Protein AF-A0A7S2TAJ5-F1 (afdb_monomer)

Nearest PDB structures (foldseek):
  2v0s-assembly1_A  TM=7.805E-01  e=5.315E-02  Homo sapiens
  7n8k-assembly2_B  TM=7.935E-01  e=1.215E-01  Homo sapiens
  7raz-assembly1_D  TM=3.111E-01  e=8.089E+00  Escherichia coli 'BL21-Gold(DE3)pLysS AG'

Foldseek 3Di:
DVDPDDQLPDVLGKDKDWFFQVDFCPDPVNVVLVVVVQWDFQCVVAPVADFFADDPNDTTDRTTITIGPNNSVVWPHKDFAPDALVPDPLQAPVCQVVQQPPDDDDRSVVPDPNVDCHNVDNTTGMDTD

Organism: Prorocentrum micans (NCBI:txid2945)

pLDDT: mean 85.62, std 13.1, range [47.19, 97.31]

Radius of gyration: 18.74 Å; Cα contacts (8 Å, |Δi|>4): 216; chains: 1; bounding box: 50×25×53 Å

Secondary structure (DSSP, 8-state):
---S--STTSTT---EEEEE-S--TTSHHHHHHHHTSSEEEHHHHH-SS--SEEETTEEE--EEEEEEHHHHTT---EEE---STTS-GGG-TTTHHHHTTSSSSS-GGGTS-TT--TTS-SBPPEEE-

Solvent-accessible surface area (backbone atoms only — not comparable to full-atom values): 7770 Å² total; per-residue (Å²): 123,102,62,98,70,84,64,79,85,45,90,76,38,68,46,75,51,74,48,78,66,86,44,44,72,85,34,69,71,49,41,53,50,50,74,64,69,61,36,44,54,40,44,71,72,62,31,97,77,63,58,17,32,60,57,97,92,42,76,38,29,31,49,46,44,32,18,17,65,54,33,46,75,68,45,79,49,38,44,74,46,86,74,34,28,83,48,61,73,88,51,27,71,84,37,62,70,55,59,47,68,75,58,93,77,77,59,52,68,82,80,43,71,85,84,53,80,53,15,72,39,65,57,21,53,74,48,74,75

Mean predicted aligned error: 6.7 Å

Structure (mmCIF, N/CA/C/O backbone):
data_AF-A0A7S2TAJ5-F1
#
_entry.id   AF-A0A7S2TAJ5-F1
#
loop_
_atom_site.group_PDB
_atom_site.id
_atom_site.type_symbol
_atom_site.label_atom_id
_atom_site.label_alt_id
_atom_site.label_comp_id
_atom_site.label_asym_id
_atom_site.label_entity_id
_atom_site.label_seq_id
_atom_site.pdbx_PDB_ins_code
_atom_site.Cartn_x
_atom_site.Cartn_y
_atom_site.Cartn_z
_atom_site.occupancy
_atom_site.B_iso_or_equiv
_atom_site.auth_seq_id
_atom_site.auth_comp_id
_atom_site.auth_asym_id
_atom_site.auth_atom_id
_atom_site.pdbx_PDB_model_num
ATOM 1 N N . ALA A 1 1 ? -27.244 -11.117 -2.642 1.00 50.12 1 ALA A N 1
ATOM 2 C CA . ALA A 1 1 ? -26.184 -10.087 -2.614 1.00 50.12 1 ALA A CA 1
ATOM 3 C C . ALA A 1 1 ? -24.845 -10.770 -2.882 1.00 50.12 1 ALA A C 1
ATOM 5 O O . ALA A 1 1 ? -24.724 -11.936 -2.541 1.00 50.12 1 ALA A O 1
ATOM 6 N N . TRP A 1 2 ? -23.881 -10.085 -3.506 1.00 47.19 2 TRP A N 1
ATOM 7 C CA . TRP A 1 2 ? -22.592 -10.640 -3.973 1.00 47.19 2 TRP A CA 1
ATOM 8 C C . TRP A 1 2 ? -21.569 -10.923 -2.849 1.00 47.19 2 TRP A C 1
ATOM 10 O O . TRP A 1 2 ? -20.403 -11.187 -3.109 1.00 47.19 2 TRP A O 1
ATOM 20 N N . VAL A 1 3 ? -22.007 -10.863 -1.590 1.00 53.00 3 VAL A N 1
ATOM 21 C CA . VAL A 1 3 ? -21.204 -11.145 -0.399 1.00 53.00 3 VAL A CA 1
ATOM 22 C C . VAL A 1 3 ? -22.032 -12.066 0.491 1.00 53.00 3 VAL A C 1
ATOM 24 O O . VAL A 1 3 ? -23.125 -11.694 0.917 1.00 53.00 3 VAL A O 1
ATOM 27 N N . GLU A 1 4 ? -21.535 -13.279 0.734 1.00 58.34 4 GLU A N 1
ATOM 28 C CA . GLU A 1 4 ? -22.237 -14.301 1.525 1.00 58.34 4 GLU A CA 1
ATOM 29 C C . GLU A 1 4 ? -22.181 -14.001 3.033 1.00 58.34 4 GLU A C 1
ATOM 31 O O . GLU A 1 4 ? -23.068 -14.400 3.786 1.00 58.34 4 GLU A O 1
ATOM 36 N N . LYS A 1 5 ? -21.148 -13.270 3.483 1.00 63.97 5 LYS A N 1
ATOM 37 C CA . LYS A 1 5 ? -20.928 -12.911 4.891 1.00 63.97 5 LYS A CA 1
ATOM 38 C C . LYS A 1 5 ? -20.355 -11.506 5.036 1.00 63.97 5 LYS A C 1
ATOM 40 O O . LYS A 1 5 ? -19.317 -11.186 4.466 1.00 63.97 5 LYS A O 1
ATOM 45 N N . THR A 1 6 ? -20.996 -10.696 5.866 1.00 68.19 6 THR A N 1
ATOM 46 C CA . THR A 1 6 ? -20.422 -9.463 6.412 1.00 68.19 6 THR A CA 1
ATOM 47 C C . THR A 1 6 ? -19.649 -9.778 7.686 1.00 68.19 6 THR A C 1
ATOM 49 O O . THR A 1 6 ? -20.093 -10.576 8.503 1.00 68.19 6 THR A O 1
ATOM 52 N N . PHE A 1 7 ? -18.476 -9.163 7.838 1.00 75.38 7 PHE A N 1
ATOM 53 C CA . PHE A 1 7 ? -17.629 -9.322 9.026 1.00 75.38 7 PHE A CA 1
ATOM 54 C C . PHE A 1 7 ? -17.582 -8.059 9.896 1.00 75.38 7 PHE A C 1
ATOM 56 O O . PHE A 1 7 ? -17.143 -8.123 11.040 1.00 75.38 7 PHE A O 1
ATOM 63 N N . LEU A 1 8 ? -18.027 -6.915 9.365 1.00 75.75 8 LEU A N 1
ATOM 64 C CA . LEU A 1 8 ? -17.998 -5.613 10.044 1.00 75.75 8 LEU A CA 1
ATOM 65 C C . LEU A 1 8 ? -19.136 -5.408 11.054 1.00 75.75 8 LEU A C 1
ATOM 67 O O . LEU A 1 8 ? -19.084 -4.477 11.849 1.00 75.75 8 LEU A O 1
ATOM 71 N N . ASP A 1 9 ? -20.163 -6.251 11.022 1.00 80.94 9 ASP A N 1
ATOM 72 C CA . ASP A 1 9 ? -21.337 -6.191 11.898 1.00 80.94 9 ASP A CA 1
ATOM 73 C C . ASP A 1 9 ? -21.032 -6.607 13.347 1.00 80.94 9 ASP A C 1
ATOM 75 O O . ASP A 1 9 ? -21.800 -6.304 14.261 1.00 80.94 9 ASP A O 1
ATOM 79 N N . LYS A 1 10 ? -19.890 -7.262 13.585 1.00 83.94 10 LYS A N 1
ATOM 80 C CA . LYS A 1 10 ? -19.453 -7.653 14.926 1.00 83.94 10 LYS A CA 1
ATOM 81 C C . LYS A 1 10 ? -18.687 -6.517 15.616 1.00 83.94 10 LYS A C 1
ATOM 83 O O . LYS A 1 10 ? -17.680 -6.044 15.079 1.00 83.94 10 LYS A O 1
ATOM 88 N N . PRO A 1 11 ? -19.073 -6.122 16.845 1.00 83.50 11 PRO A N 1
ATOM 89 C CA . PRO A 1 11 ? -18.292 -5.180 17.639 1.00 83.50 11 PRO A CA 1
ATOM 90 C C . PRO A 1 11 ? -16.836 -5.640 17.780 1.00 83.50 11 PRO A C 1
ATOM 92 O O . PRO A 1 11 ? -16.568 -6.776 18.165 1.00 83.50 11 PRO A O 1
ATOM 95 N N . GLY A 1 12 ? -15.889 -4.757 17.454 1.00 88.31 12 GLY A N 1
ATOM 96 C CA . GLY A 1 12 ? -14.455 -5.054 17.544 1.00 88.31 12 GLY A CA 1
ATOM 97 C C . GLY A 1 12 ? -13.899 -5.952 16.432 1.00 88.31 12 GLY A C 1
ATOM 98 O O . GLY A 1 12 ? -12.765 -6.416 16.555 1.00 88.31 12 GLY A O 1
ATOM 99 N N . ALA A 1 13 ? -14.648 -6.195 15.351 1.00 92.00 13 ALA A N 1
ATOM 100 C CA . ALA A 1 13 ? -14.164 -6.988 14.227 1.00 92.00 13 ALA A CA 1
ATOM 101 C C . ALA A 1 13 ? -12.886 -6.405 13.607 1.00 92.00 13 ALA A C 1
ATOM 103 O O . ALA A 1 13 ? -12.835 -5.243 13.187 1.00 92.00 13 ALA A O 1
ATOM 104 N N . LYS A 1 14 ? -11.858 -7.249 13.505 1.00 93.94 14 LYS A N 1
ATOM 105 C CA . LYS A 1 14 ? -10.614 -6.959 12.792 1.00 93.94 14 LYS A CA 1
ATOM 106 C C . LYS A 1 14 ? -10.733 -7.508 11.376 1.00 93.94 14 LYS A C 1
ATOM 108 O O . LYS A 1 14 ? -10.725 -8.719 11.186 1.00 93.94 14 LYS A O 1
ATOM 113 N N . VAL A 1 15 ? -10.900 -6.614 10.409 1.00 93.62 15 VAL A N 1
ATOM 114 C CA . VAL A 1 15 ? -11.105 -6.954 8.995 1.00 93.62 15 VAL A CA 1
ATOM 115 C C . VAL A 1 15 ? -10.102 -6.164 8.172 1.00 93.62 15 VAL A C 1
ATOM 117 O O . VAL A 1 15 ? -9.886 -4.984 8.449 1.00 93.62 15 VAL A O 1
ATOM 120 N N . ALA A 1 16 ? -9.515 -6.812 7.173 1.00 93.69 16 ALA A N 1
ATOM 121 C CA . ALA A 1 16 ? -8.634 -6.189 6.200 1.00 93.69 16 ALA A CA 1
ATOM 122 C C . ALA A 1 16 ? -9.163 -6.422 4.784 1.00 93.69 16 ALA A C 1
ATOM 124 O O . ALA A 1 16 ? -9.722 -7.481 4.500 1.00 93.69 16 ALA A O 1
ATOM 125 N N . MET A 1 17 ? -8.924 -5.457 3.902 1.00 94.62 17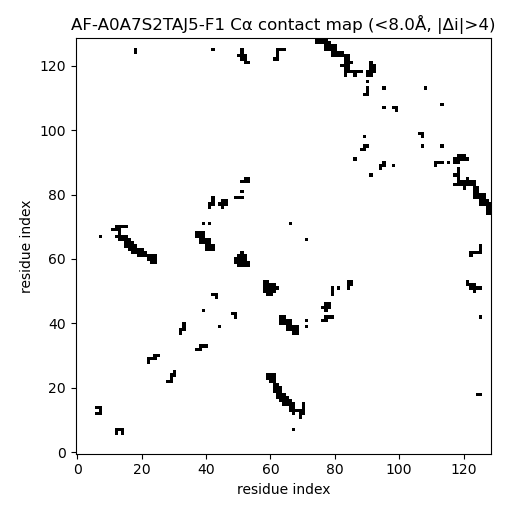 MET A N 1
ATOM 126 C CA . MET A 1 17 ? -8.843 -5.680 2.463 1.00 94.62 17 MET A CA 1
ATOM 127 C C . MET A 1 17 ? -7.417 -5.309 2.049 1.00 94.62 17 MET A C 1
ATOM 129 O O . MET A 1 17 ? -6.995 -4.176 2.274 1.00 94.62 17 MET A O 1
ATOM 133 N N . LEU A 1 18 ? -6.668 -6.282 1.537 1.00 93.94 18 LEU A N 1
ATOM 134 C CA . LEU A 1 18 ? -5.232 -6.181 1.284 1.00 93.94 18 LEU A CA 1
ATOM 135 C C . LEU A 1 18 ? -4.912 -6.731 -0.104 1.00 93.94 18 LEU A C 1
ATOM 137 O O . LEU A 1 18 ? -5.421 -7.793 -0.463 1.00 93.94 18 LEU A O 1
ATOM 141 N N . GLY A 1 19 ? -4.033 -6.039 -0.819 1.00 94.69 19 GLY A N 1
ATOM 142 C CA . GLY A 1 19 ? -3.433 -6.492 -2.070 1.00 94.69 19 GLY A CA 1
ATOM 143 C C . GLY A 1 19 ? -3.519 -5.432 -3.157 1.00 94.69 19 GLY A C 1
ATOM 144 O O . GLY A 1 19 ? -3.778 -4.264 -2.866 1.00 94.69 19 GLY A O 1
ATOM 145 N N . ASP A 1 20 ? -3.339 -5.879 -4.393 1.00 95.62 20 ASP A N 1
ATOM 146 C CA . ASP A 1 20 ? -3.465 -5.077 -5.604 1.00 95.62 20 ASP A CA 1
ATOM 147 C C . ASP A 1 20 ? -4.944 -4.905 -5.996 1.00 95.62 20 ASP A C 1
ATOM 149 O O . ASP A 1 20 ? -5.670 -5.869 -6.254 1.00 95.62 20 ASP A O 1
ATOM 153 N N . PHE A 1 21 ? -5.402 -3.655 -6.031 1.00 95.62 21 PHE A N 1
ATOM 154 C CA . PHE A 1 21 ? -6.761 -3.280 -6.428 1.00 95.62 21 PHE A CA 1
ATOM 155 C C . PHE A 1 21 ? -6.846 -2.850 -7.896 1.00 95.62 21 PHE A C 1
ATOM 157 O O . PHE A 1 21 ? -7.946 -2.538 -8.364 1.00 95.62 21 PHE A O 1
ATOM 164 N N . ASN A 1 22 ? -5.713 -2.775 -8.605 1.00 95.00 22 ASN A N 1
ATOM 165 C CA . ASN A 1 22 ? -5.591 -2.231 -9.958 1.00 95.00 22 ASN A CA 1
ATOM 166 C C . ASN A 1 22 ? -6.367 -0.913 -10.120 1.00 95.00 22 ASN A C 1
ATOM 168 O O . ASN A 1 22 ? -7.083 -0.684 -11.094 1.00 95.00 22 ASN A O 1
ATOM 172 N N . SER A 1 23 ? -6.308 -0.071 -9.089 1.00 95.50 23 SER A N 1
ATOM 173 C CA . SER A 1 23 ? -7.017 1.202 -9.007 1.00 95.50 23 SER A CA 1
ATOM 174 C C . SER A 1 23 ? -6.115 2.228 -8.341 1.00 95.50 23 SER A C 1
ATOM 176 O O . SER A 1 23 ? -5.568 1.973 -7.269 1.00 95.50 23 SER A O 1
ATOM 178 N N . HIS A 1 24 ? -6.001 3.406 -8.941 1.00 94.31 24 HIS A N 1
ATOM 179 C CA . HIS A 1 24 ? -5.253 4.515 -8.366 1.00 94.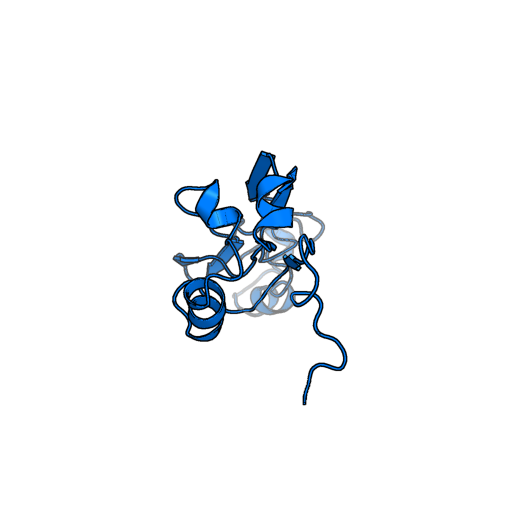31 24 HIS A CA 1
ATOM 180 C C . HIS A 1 24 ? -5.991 5.105 -7.160 1.00 94.31 24 HIS A C 1
ATOM 182 O O . HIS A 1 24 ? -7.217 5.029 -7.063 1.00 94.31 24 HIS A O 1
ATOM 188 N N . SER A 1 25 ? -5.271 5.784 -6.261 1.00 92.62 25 SER A N 1
ATOM 189 C CA . SER A 1 25 ? -5.852 6.271 -4.995 1.00 92.62 25 SER A CA 1
ATOM 190 C C . SER A 1 25 ? -7.030 7.230 -5.183 1.00 92.62 25 SER A C 1
ATOM 192 O O . SER A 1 25 ? -7.916 7.326 -4.334 1.00 92.62 25 SER A O 1
ATOM 194 N N . LYS A 1 26 ? -7.077 7.927 -6.323 1.00 91.94 26 LYS A N 1
ATOM 195 C CA . LYS A 1 26 ? -8.149 8.864 -6.692 1.00 91.94 26 LYS A CA 1
ATOM 196 C C . LYS A 1 26 ? -9.291 8.219 -7.479 1.00 91.94 26 LYS A C 1
ATOM 198 O O . LYS A 1 26 ? -10.282 8.899 -7.750 1.00 91.94 26 LYS A O 1
ATOM 203 N N . ASP A 1 27 ? -9.183 6.941 -7.827 1.00 95.00 27 ASP A N 1
ATOM 204 C CA . ASP A 1 27 ? -10.233 6.236 -8.548 1.00 95.00 27 ASP A CA 1
ATOM 205 C C . ASP A 1 27 ? -11.454 6.016 -7.660 1.00 95.00 27 ASP A C 1
ATOM 207 O O . ASP A 1 27 ? -11.384 5.897 -6.433 1.00 95.00 27 ASP A O 1
ATOM 211 N N . ARG A 1 28 ? -12.623 5.958 -8.301 1.00 95.81 28 ARG A N 1
ATOM 212 C CA . ARG A 1 28 ? -13.915 5.887 -7.610 1.00 95.81 28 ARG A CA 1
ATOM 213 C C . ARG A 1 28 ? -14.021 4.682 -6.671 1.00 95.81 28 ARG A C 1
ATOM 215 O O . ARG A 1 28 ? -14.673 4.797 -5.637 1.00 95.81 28 ARG A O 1
ATOM 222 N N . SER A 1 29 ? -13.417 3.551 -7.030 1.00 93.31 29 SER A N 1
ATOM 223 C CA . SER A 1 29 ? -13.380 2.322 -6.226 1.00 93.31 29 SER A CA 1
ATOM 224 C C . SER A 1 29 ? -12.701 2.561 -4.876 1.00 93.31 29 SER A C 1
ATOM 226 O O . SER A 1 29 ? -13.304 2.321 -3.830 1.00 93.31 29 SER A O 1
ATOM 228 N N . VAL A 1 30 ? -11.489 3.114 -4.898 1.00 95.06 30 VAL A N 1
ATOM 229 C CA . VAL A 1 30 ? -10.706 3.431 -3.697 1.00 95.06 30 VAL A CA 1
ATOM 230 C C . VAL A 1 30 ? -11.388 4.527 -2.885 1.00 95.06 30 VAL A C 1
ATOM 232 O O . VAL A 1 30 ? -11.584 4.386 -1.677 1.00 95.06 30 VAL A O 1
ATOM 235 N N . GLN A 1 31 ? -11.854 5.584 -3.553 1.00 94.81 31 GLN A N 1
ATOM 236 C CA . GLN A 1 31 ? -12.572 6.672 -2.894 1.00 94.81 31 GLN A CA 1
ATOM 237 C C . GLN A 1 31 ? -13.849 6.188 -2.200 1.00 94.81 31 GLN A C 1
ATOM 239 O O . GLN A 1 31 ? -14.152 6.652 -1.105 1.00 94.81 31 GLN A O 1
ATOM 244 N N . HIS A 1 32 ? -14.568 5.215 -2.767 1.00 94.44 32 HIS A N 1
ATOM 245 C CA . HIS A 1 32 ? -15.739 4.623 -2.120 1.00 94.44 32 HIS A CA 1
ATOM 246 C C . HIS A 1 32 ? -15.387 3.916 -0.802 1.00 94.44 32 HIS A C 1
ATOM 248 O O . HIS A 1 32 ? -16.113 4.058 0.183 1.00 94.44 32 HIS A O 1
ATOM 254 N N . ILE A 1 33 ? -14.260 3.198 -0.760 1.00 93.56 33 ILE A N 1
ATOM 255 C CA . ILE A 1 33 ? -13.773 2.526 0.452 1.00 93.56 33 ILE A CA 1
ATOM 256 C C . ILE A 1 33 ? -13.408 3.559 1.522 1.00 93.56 33 ILE A C 1
ATOM 258 O O . ILE A 1 33 ? -13.901 3.471 2.647 1.00 93.56 33 ILE A O 1
ATOM 262 N N . VAL A 1 34 ? -12.598 4.561 1.172 1.00 91.62 34 VAL A N 1
ATOM 263 C CA . VAL A 1 34 ? -12.112 5.580 2.118 1.00 91.62 34 VAL A CA 1
ATOM 264 C C . VAL A 1 34 ? -13.261 6.444 2.647 1.00 91.62 34 VAL A C 1
ATOM 266 O O . VAL A 1 34 ? -13.399 6.636 3.854 1.00 91.62 34 VAL A O 1
ATOM 269 N N . GLN A 1 35 ? -14.144 6.915 1.762 1.00 94.81 35 GLN A N 1
ATOM 270 C CA . GLN A 1 35 ? -15.266 7.789 2.128 1.00 94.81 35 GLN A CA 1
ATO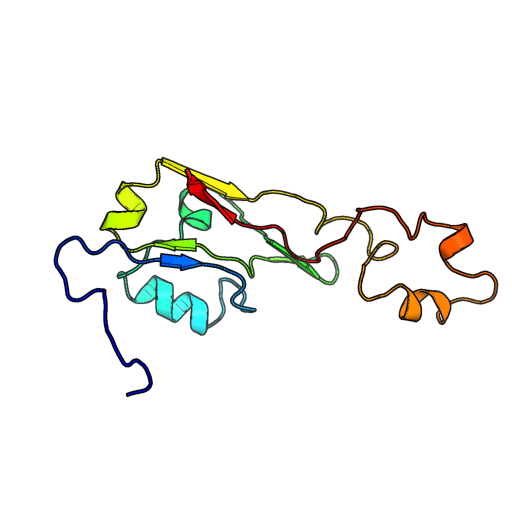M 271 C C . GLN A 1 35 ? -16.354 7.072 2.935 1.00 94.81 35 GLN A C 1
ATOM 273 O O . GLN A 1 35 ? -17.160 7.736 3.584 1.00 94.81 35 GLN A O 1
ATOM 278 N N . SER A 1 36 ? -16.373 5.733 2.949 1.00 92.19 36 SER A N 1
ATOM 279 C CA . SER A 1 36 ? -17.264 4.975 3.836 1.00 92.19 36 SER A CA 1
ATOM 280 C C . SER A 1 36 ? -16.981 5.235 5.322 1.00 92.19 36 SER A C 1
ATOM 282 O O . SER A 1 36 ? -17.861 5.033 6.157 1.00 92.19 36 SER A O 1
ATOM 284 N N . GLY A 1 37 ? -15.749 5.638 5.666 1.00 90.12 37 GLY A N 1
ATOM 285 C CA . GLY A 1 37 ? -15.288 5.805 7.046 1.00 90.12 37 GLY A CA 1
ATOM 286 C C . GLY A 1 37 ? -15.141 4.494 7.831 1.00 90.12 37 GLY A C 1
ATOM 287 O O . GLY A 1 37 ? -14.820 4.526 9.019 1.00 90.12 37 GLY A O 1
ATOM 288 N N . LEU A 1 38 ? -15.374 3.339 7.195 1.00 90.50 38 LEU A N 1
ATOM 289 C CA . LEU A 1 38 ? -15.299 2.019 7.832 1.00 90.50 38 LEU A CA 1
ATOM 290 C C . LEU A 1 38 ? -13.871 1.463 7.873 1.00 90.50 38 LEU A C 1
ATOM 292 O O . LEU A 1 38 ? -13.560 0.629 8.730 1.00 90.50 38 LEU A O 1
ATOM 296 N N . PHE A 1 39 ? -13.018 1.929 6.962 1.00 95.19 39 PHE A N 1
ATOM 297 C CA . PHE A 1 39 ? -11.650 1.462 6.797 1.00 95.19 39 PHE A CA 1
ATOM 298 C C . PHE A 1 39 ? -10.657 2.621 6.795 1.00 95.19 39 PHE A C 1
ATOM 300 O O . PHE A 1 39 ? -10.923 3.689 6.248 1.00 95.19 39 PHE A O 1
ATOM 307 N N . THR A 1 40 ? -9.488 2.366 7.368 1.00 95.94 40 THR A N 1
ATOM 308 C CA . THR A 1 40 ? -8.304 3.217 7.283 1.00 95.94 40 THR A CA 1
ATOM 309 C C . THR A 1 40 ? -7.377 2.647 6.219 1.00 95.94 40 THR A C 1
ATOM 311 O O . THR A 1 40 ? -7.047 1.462 6.282 1.00 95.94 40 THR A O 1
ATOM 314 N N . ASN A 1 41 ? -6.930 3.473 5.274 1.00 96.12 41 ASN A N 1
ATOM 315 C CA . ASN A 1 41 ? -5.796 3.135 4.418 1.00 96.12 41 ASN A CA 1
ATOM 316 C C . ASN A 1 41 ? -4.509 3.234 5.248 1.00 96.12 41 ASN A C 1
ATOM 318 O O . ASN A 1 41 ? -4.110 4.332 5.633 1.00 96.12 41 ASN A O 1
ATOM 322 N N . LEU A 1 42 ? -3.893 2.099 5.577 1.00 97.25 42 LEU A N 1
ATOM 323 C CA . LEU A 1 42 ? -2.730 2.084 6.462 1.00 97.25 42 LEU A CA 1
ATOM 324 C C . LEU A 1 42 ? -1.469 2.659 5.804 1.00 97.25 42 LEU A C 1
ATOM 326 O O . LEU A 1 42 ? -0.660 3.265 6.500 1.00 97.25 42 LEU A O 1
ATOM 330 N N . ALA A 1 43 ? -1.324 2.539 4.481 1.00 95.12 43 ALA A N 1
ATOM 331 C CA . ALA A 1 43 ? -0.186 3.117 3.769 1.00 95.12 43 ALA A CA 1
ATOM 332 C C . ALA A 1 43 ? -0.229 4.653 3.826 1.00 95.12 43 ALA A C 1
ATOM 334 O O . ALA A 1 43 ? 0.729 5.275 4.265 1.00 95.12 43 ALA A O 1
ATOM 335 N N . GLU A 1 44 ? -1.370 5.271 3.504 1.00 94.94 44 GLU A N 1
ATOM 336 C CA . GLU A 1 44 ? -1.544 6.735 3.606 1.00 94.94 44 GLU A CA 1
ATOM 337 C C . GLU A 1 44 ? -1.522 7.258 5.053 1.00 94.94 44 GLU A C 1
ATOM 339 O O . GLU A 1 44 ? -1.301 8.448 5.276 1.00 94.94 44 GLU A O 1
ATOM 344 N N . ARG A 1 45 ? -1.764 6.394 6.048 1.00 96.00 45 ARG A N 1
ATOM 345 C CA . ARG A 1 45 ? -1.640 6.751 7.469 1.00 96.00 45 ARG A CA 1
ATOM 346 C C . ARG A 1 45 ? -0.180 6.971 7.869 1.00 96.00 45 ARG A C 1
ATOM 348 O O . ARG A 1 45 ? 0.095 7.889 8.639 1.00 96.00 45 ARG A O 1
ATOM 355 N N . ASP A 1 46 ? 0.715 6.111 7.386 1.00 97.06 46 ASP A N 1
ATOM 356 C CA . ASP A 1 46 ? 2.091 6.000 7.885 1.00 97.06 46 ASP A CA 1
ATOM 357 C C . ASP A 1 46 ? 3.142 6.551 6.901 1.00 97.06 46 ASP A C 1
ATOM 359 O O . ASP A 1 46 ? 4.234 6.936 7.319 1.00 97.06 46 ASP A O 1
ATOM 363 N N . ILE A 1 47 ? 2.806 6.649 5.611 1.00 95.50 47 ILE A N 1
ATOM 364 C CA . ILE A 1 47 ? 3.700 7.048 4.518 1.00 95.50 47 ILE A CA 1
ATOM 365 C C . ILE A 1 47 ? 3.136 8.310 3.856 1.00 95.50 47 ILE A C 1
ATOM 367 O O . ILE A 1 47 ? 1.975 8.353 3.456 1.00 95.50 47 ILE A O 1
ATOM 371 N N . ALA A 1 48 ? 3.958 9.355 3.714 1.00 94.06 48 ALA A N 1
ATOM 372 C CA . ALA A 1 48 ? 3.506 10.646 3.179 1.00 94.06 48 ALA A CA 1
ATOM 373 C C . ALA A 1 48 ? 3.093 10.581 1.696 1.00 94.06 48 ALA A C 1
ATOM 375 O O . ALA A 1 48 ? 2.161 11.267 1.275 1.00 94.06 48 ALA A O 1
ATOM 376 N N . THR A 1 49 ? 3.805 9.777 0.907 1.00 92.44 49 THR A N 1
ATOM 377 C CA . THR A 1 49 ? 3.585 9.601 -0.533 1.00 92.44 49 THR A CA 1
ATOM 378 C C . THR A 1 49 ? 3.797 8.132 -0.911 1.00 92.44 49 THR A C 1
ATOM 380 O O . THR A 1 49 ? 4.851 7.808 -1.456 1.00 92.44 49 THR A O 1
ATOM 383 N N . PRO A 1 50 ? 2.853 7.234 -0.579 1.00 94.00 50 PRO A N 1
ATOM 384 C CA . PRO A 1 50 ? 2.963 5.828 -0.947 1.00 94.00 50 PRO A CA 1
ATOM 385 C C . PRO A 1 50 ? 2.835 5.657 -2.466 1.00 94.00 50 PRO A C 1
ATOM 387 O O . PRO A 1 50 ? 2.028 6.331 -3.118 1.00 94.00 50 PRO A O 1
ATOM 390 N N . HIS A 1 51 ? 3.616 4.742 -3.021 1.00 94.81 51 HIS A N 1
ATOM 391 C CA . HIS A 1 51 ? 3.588 4.315 -4.408 1.00 94.81 51 HIS A CA 1
ATOM 392 C C . HIS A 1 51 ? 4.021 2.855 -4.535 1.00 94.81 51 HIS A C 1
ATOM 394 O O . HIS A 1 51 ? 5.147 2.488 -4.252 1.00 94.81 51 HIS A O 1
ATOM 400 N N . SER A 1 52 ? 3.145 2.012 -5.053 1.00 95.25 52 SER A N 1
ATOM 401 C CA . SER A 1 52 ? 3.510 0.625 -5.321 1.00 95.25 52 SER A CA 1
ATOM 402 C C . SER A 1 52 ? 3.817 0.369 -6.788 1.00 95.25 52 SER A C 1
ATOM 404 O O . SER A 1 52 ? 4.229 -0.726 -7.119 1.00 95.25 52 SER A O 1
ATOM 406 N N . TYR A 1 53 ? 3.594 1.338 -7.679 1.00 93.81 53 TYR A N 1
ATOM 407 C CA . TYR A 1 53 ? 3.597 1.112 -9.120 1.00 93.81 53 TYR A CA 1
ATOM 408 C C . TYR A 1 53 ? 4.115 2.330 -9.889 1.00 93.81 53 TYR A C 1
ATOM 410 O O . TYR A 1 53 ? 3.727 3.472 -9.608 1.00 93.81 53 TYR A O 1
ATOM 418 N N . VAL A 1 54 ? 4.934 2.092 -10.920 1.00 91.75 54 VAL A N 1
ATOM 419 C CA . VAL A 1 54 ? 5.428 3.126 -11.841 1.00 91.75 54 VAL A CA 1
ATOM 420 C C . VAL A 1 54 ? 5.087 2.777 -13.282 1.00 91.75 54 VAL A C 1
ATOM 422 O O . VAL A 1 54 ? 5.486 1.741 -13.807 1.00 91.75 54 VAL A O 1
ATOM 425 N N . PHE A 1 55 ? 4.428 3.712 -13.968 1.00 87.12 55 PHE A N 1
ATOM 426 C CA . PHE A 1 55 ? 4.111 3.596 -15.388 1.00 87.12 55 PHE A CA 1
ATOM 427 C C . PHE A 1 55 ? 4.408 4.894 -16.129 1.00 87.12 55 PHE A C 1
ATOM 429 O O . PHE A 1 55 ? 3.956 5.973 -15.743 1.00 87.12 55 PHE A O 1
ATOM 436 N N . GLN A 1 56 ? 5.181 4.794 -17.215 1.00 86.81 56 GLN A N 1
ATOM 437 C CA . GLN A 1 56 ? 5.580 5.937 -18.050 1.00 86.81 56 GLN A CA 1
ATOM 438 C C . GLN A 1 56 ? 6.152 7.119 -17.238 1.00 86.81 56 GLN A C 1
ATOM 440 O O . GLN A 1 56 ? 5.829 8.282 -17.488 1.00 86.81 56 GLN A O 1
ATOM 445 N N . GLY A 1 57 ? 6.984 6.818 -16.236 1.00 86.19 57 GLY A N 1
ATOM 446 C CA . GLY A 1 57 ? 7.621 7.821 -15.375 1.00 86.19 57 GLY A CA 1
ATOM 447 C C . GLY A 1 57 ? 6.684 8.490 -14.364 1.00 86.19 57 GLY A C 1
ATOM 448 O O . GLY A 1 57 ? 7.050 9.506 -13.778 1.00 86.19 57 GLY A O 1
ATOM 449 N N . LYS A 1 58 ? 5.475 7.956 -14.163 1.00 89.44 58 LYS A N 1
ATOM 450 C CA . LYS A 1 58 ? 4.537 8.403 -13.129 1.00 89.44 58 LYS A CA 1
ATOM 451 C C . LYS A 1 58 ? 4.395 7.317 -12.075 1.00 89.44 58 LYS A C 1
ATOM 453 O O . LYS A 1 58 ? 4.102 6.177 -12.423 1.00 89.44 58 LYS A O 1
ATOM 458 N N . SER A 1 59 ? 4.554 7.692 -10.812 1.00 91.50 59 SER A N 1
ATOM 459 C CA . SER A 1 59 ? 4.322 6.810 -9.674 1.00 91.50 59 SER A CA 1
ATOM 460 C C . SER A 1 59 ? 2.885 6.920 -9.164 1.00 91.50 59 SER A C 1
ATOM 462 O O . SER A 1 59 ? 2.259 7.988 -9.193 1.00 91.50 59 SER A O 1
ATOM 464 N N . SER A 1 60 ? 2.339 5.796 -8.716 1.00 91.75 60 SER A N 1
ATOM 465 C CA . SER A 1 60 ? 1.052 5.725 -8.039 1.00 91.75 60 SER A CA 1
ATOM 466 C C . SER A 1 60 ? 0.973 4.492 -7.144 1.00 91.75 60 SER A C 1
ATOM 468 O O . SER A 1 60 ? 1.857 3.645 -7.153 1.00 91.75 60 SER A O 1
ATOM 470 N N . THR A 1 61 ? -0.095 4.389 -6.362 1.00 94.25 61 THR A N 1
ATOM 471 C CA . THR A 1 61 ? -0.392 3.208 -5.551 1.00 94.25 61 THR A CA 1
ATOM 472 C C . THR A 1 61 ? -1.513 2.413 -6.210 1.00 94.25 61 THR A C 1
ATOM 474 O O . THR A 1 61 ? -2.528 2.982 -6.624 1.00 94.25 61 THR A O 1
ATOM 477 N N . LEU A 1 62 ? -1.285 1.111 -6.344 1.00 96.38 62 LEU A N 1
ATOM 478 C CA . LEU A 1 62 ? -2.274 0.100 -6.714 1.00 96.38 62 LEU A CA 1
ATOM 479 C C . LEU A 1 62 ? -2.464 -0.923 -5.580 1.00 96.38 62 LEU A C 1
ATOM 481 O O . LEU A 1 62 ? -3.514 -1.563 -5.504 1.00 96.38 62 LEU A O 1
ATOM 485 N N . ASP A 1 63 ? -1.495 -1.014 -4.667 1.00 96.81 63 ASP A N 1
ATOM 486 C CA . ASP A 1 63 ? -1.478 -1.921 -3.526 1.00 96.81 63 ASP A CA 1
ATOM 487 C C . ASP A 1 63 ? -1.892 -1.200 -2.254 1.00 96.81 63 ASP A C 1
ATOM 489 O O . ASP A 1 63 ? -1.305 -0.192 -1.855 1.00 96.81 63 ASP A O 1
ATOM 493 N N . TYR A 1 64 ? -2.895 -1.754 -1.582 1.00 96.38 64 TYR A N 1
ATOM 494 C CA . TYR A 1 64 ? -3.487 -1.137 -0.407 1.00 96.38 64 TYR A CA 1
ATOM 495 C C . TYR A 1 64 ? -3.572 -2.108 0.752 1.00 96.38 64 TYR A C 1
ATOM 497 O O . TYR A 1 64 ? -3.767 -3.309 0.577 1.00 96.38 64 TYR A O 1
ATOM 505 N N . PHE A 1 65 ? -3.546 -1.541 1.955 1.00 97.06 65 PHE A N 1
ATOM 506 C CA . PHE A 1 65 ? -3.988 -2.212 3.167 1.00 97.06 65 PHE A CA 1
ATOM 507 C C . PHE A 1 65 ? -5.097 -1.372 3.807 1.00 97.06 65 PHE A C 1
ATOM 509 O O . PHE A 1 65 ? -4.840 -0.447 4.578 1.00 97.06 65 PHE A O 1
ATOM 516 N N . PHE A 1 66 ? -6.352 -1.715 3.516 1.00 96.62 66 PHE A N 1
ATOM 517 C CA . PHE A 1 66 ? -7.520 -1.118 4.157 1.00 96.62 66 PHE A CA 1
ATOM 518 C C . PHE A 1 66 ? -7.900 -1.915 5.400 1.00 96.62 66 PHE A C 1
ATOM 520 O O . PHE A 1 66 ? -8.370 -3.048 5.305 1.00 96.62 66 PHE A O 1
ATOM 527 N N . ALA A 1 67 ? -7.731 -1.326 6.578 1.00 96.31 67 ALA A N 1
ATOM 528 C CA . ALA A 1 67 ? -8.004 -1.984 7.849 1.00 96.31 67 ALA A CA 1
ATOM 529 C C . ALA A 1 67 ? -9.229 -1.385 8.541 1.00 96.31 67 ALA A C 1
ATOM 531 O O . ALA A 1 67 ? -9.387 -0.166 8.599 1.00 96.31 67 ALA A O 1
ATOM 532 N N . SER A 1 68 ? -10.083 -2.229 9.124 1.00 95.31 68 SER A N 1
ATOM 533 C CA . SER A 1 68 ? -11.130 -1.759 10.035 1.00 95.31 68 SER A CA 1
ATOM 534 C C . SER A 1 68 ? -10.504 -0.994 11.204 1.00 95.31 68 SER A C 1
ATOM 536 O O . SER A 1 68 ? -9.352 -1.237 11.568 1.00 95.31 68 SER A O 1
ATOM 538 N N . LYS A 1 69 ? -11.265 -0.117 11.868 1.00 93.38 69 LYS A N 1
ATOM 539 C CA . LYS A 1 69 ? -10.756 0.660 13.015 1.00 93.38 69 LYS A CA 1
ATOM 540 C C . LYS A 1 69 ? -10.073 -0.208 14.086 1.00 93.38 69 LYS A C 1
ATOM 542 O O . LYS A 1 69 ? -9.017 0.155 14.595 1.00 93.38 69 LYS A O 1
ATOM 547 N N . ALA A 1 70 ? -10.648 -1.368 14.413 1.00 94.69 70 ALA A N 1
ATOM 548 C CA . ALA A 1 70 ? -10.083 -2.279 15.412 1.00 94.69 70 ALA A CA 1
ATOM 549 C C . ALA A 1 70 ? -8.758 -2.921 14.960 1.00 94.69 70 ALA A C 1
ATOM 551 O O . ALA A 1 70 ? -7.864 -3.120 15.787 1.00 94.69 70 ALA A O 1
ATOM 552 N N . LEU A 1 71 ? -8.622 -3.240 13.667 1.00 96.00 71 LEU A N 1
ATOM 553 C CA . LEU A 1 71 ? -7.376 -3.766 13.113 1.00 96.00 71 LEU A CA 1
ATOM 554 C C . LEU A 1 71 ? -6.323 -2.662 12.977 1.00 96.00 71 LEU A C 1
ATOM 556 O O . LEU A 1 71 ? -5.214 -2.848 13.457 1.00 96.00 71 LEU A O 1
ATOM 560 N N . SER A 1 72 ? -6.693 -1.494 12.445 1.00 96.62 72 SER A N 1
ATOM 561 C CA . SER A 1 72 ? -5.812 -0.323 12.334 1.00 96.62 72 SER A CA 1
ATOM 562 C C . SER A 1 72 ? -5.184 0.048 13.680 1.00 96.62 72 SER A C 1
ATOM 564 O O . SER A 1 72 ? -3.995 0.329 13.739 1.00 96.62 72 SER A O 1
ATOM 566 N N . ASN A 1 73 ? -5.952 0.002 14.774 1.00 95.69 73 ASN A N 1
ATOM 567 C CA . ASN A 1 73 ? -5.438 0.269 16.124 1.00 95.69 73 ASN A CA 1
ATOM 568 C C . ASN A 1 73 ? -4.477 -0.810 16.654 1.00 95.69 73 ASN A C 1
ATOM 570 O O . ASN A 1 73 ? -3.811 -0.583 17.659 1.00 95.69 73 ASN A O 1
ATOM 574 N N . SER A 1 74 ? -4.455 -1.995 16.039 1.00 96.44 74 SER A N 1
ATOM 575 C CA . 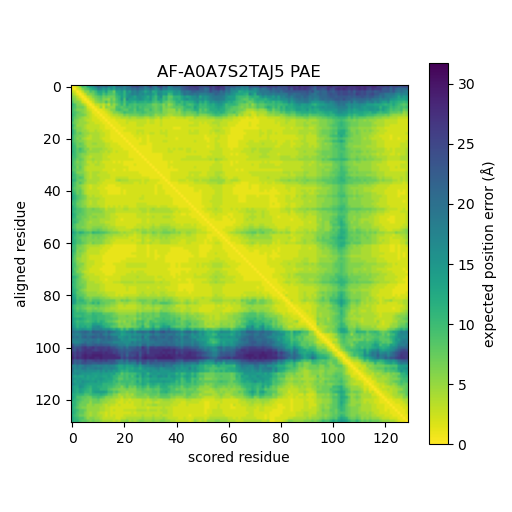SER A 1 74 ? -3.516 -3.071 16.377 1.00 96.44 74 SER A CA 1
ATOM 576 C C . SER A 1 74 ? -2.221 -2.994 15.562 1.00 96.44 74 SER A C 1
ATOM 578 O O . SER A 1 74 ? -1.249 -3.620 15.961 1.00 96.44 74 SER A O 1
ATOM 580 N N . CYS A 1 75 ? -2.219 -2.258 14.446 1.00 96.75 75 CYS A N 1
ATOM 581 C CA . CYS A 1 75 ? -1.063 -2.066 13.573 1.00 96.75 75 CYS A CA 1
ATOM 582 C C . CYS A 1 75 ? -0.261 -0.846 14.033 1.00 96.75 75 CYS A C 1
ATOM 584 O O . CYS A 1 75 ? -0.761 0.283 13.996 1.00 96.75 75 CYS A O 1
ATOM 586 N N . SER A 1 76 ? 0.984 -1.073 14.429 1.00 97.00 76 SER A N 1
ATOM 587 C CA . SER A 1 76 ? 1.911 -0.045 14.896 1.00 97.00 76 SER A CA 1
ATOM 588 C C . SER A 1 76 ? 2.470 0.805 13.756 1.00 97.00 76 SER A C 1
ATOM 590 O O . SER A 1 76 ? 2.534 2.025 13.898 1.00 97.00 76 SER A O 1
ATOM 592 N N . HIS A 1 77 ? 2.832 0.187 12.627 1.00 97.12 77 HIS A N 1
ATOM 593 C CA . HIS A 1 77 ? 3.367 0.900 11.468 1.00 97.12 77 HIS A CA 1
ATOM 594 C C . HIS A 1 77 ? 3.204 0.111 10.168 1.00 97.12 77 HI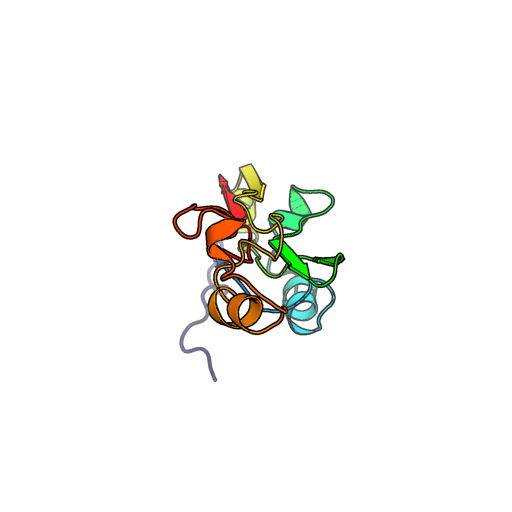S A C 1
ATOM 596 O O . HIS A 1 77 ? 3.107 -1.117 10.180 1.00 97.12 77 HIS A O 1
ATOM 602 N N . THR A 1 78 ? 3.212 0.826 9.050 1.00 97.31 78 THR A N 1
ATOM 603 C CA . THR A 1 78 ? 3.047 0.291 7.701 1.00 97.31 78 THR A CA 1
ATOM 604 C C . THR A 1 78 ? 4.158 0.814 6.816 1.00 97.31 78 THR A C 1
ATOM 606 O O . THR A 1 78 ? 4.449 2.005 6.812 1.00 97.31 78 THR A O 1
ATOM 609 N N . TYR A 1 79 ? 4.765 -0.096 6.072 1.00 96.25 79 TYR A N 1
ATOM 610 C CA . TYR A 1 79 ? 5.866 0.155 5.166 1.00 96.25 79 TYR A CA 1
ATOM 611 C C . TYR A 1 79 ? 5.467 -0.266 3.762 1.00 96.25 79 TYR A C 1
ATOM 613 O O . TYR A 1 79 ? 4.765 -1.257 3.561 1.00 96.25 79 TYR A O 1
ATOM 621 N N . GLU A 1 80 ? 5.979 0.473 2.800 1.00 94.56 80 GLU A N 1
ATOM 622 C CA . GLU A 1 80 ? 6.093 0.026 1.428 1.00 94.56 80 GLU A CA 1
ATOM 623 C C . GLU A 1 80 ? 7.447 -0.649 1.285 1.00 94.56 80 GLU A C 1
ATOM 625 O O . GLU A 1 80 ? 8.481 -0.081 1.650 1.00 94.56 80 GLU A O 1
ATOM 630 N N . TRP A 1 81 ? 7.442 -1.898 0.841 1.00 93.56 81 TRP A N 1
ATOM 631 C CA . TRP A 1 81 ? 8.677 -2.609 0.591 1.00 93.56 81 TRP A CA 1
ATOM 632 C C . TRP A 1 81 ? 9.093 -2.374 -0.855 1.00 93.56 81 TRP A C 1
ATOM 634 O O . TRP A 1 81 ? 8.631 -3.070 -1.753 1.00 93.56 81 TRP A O 1
ATOM 644 N N . SER A 1 82 ? 10.004 -1.418 -1.046 1.00 91.00 82 SER A N 1
ATOM 645 C CA . SER A 1 82 ? 10.655 -1.163 -2.333 1.00 91.00 82 SER A CA 1
ATOM 646 C C . SER A 1 82 ? 11.504 -2.367 -2.736 1.00 91.00 82 SER A C 1
ATOM 648 O O . SER A 1 82 ? 12.648 -2.518 -2.301 1.00 91.00 82 SER A O 1
ATOM 650 N N . SER A 1 83 ? 10.902 -3.280 -3.489 1.00 88.56 83 SER A N 1
ATOM 651 C CA . SER A 1 83 ? 11.489 -4.557 -3.862 1.00 88.56 83 SER A CA 1
ATOM 652 C C . SER A 1 83 ? 12.351 -4.390 -5.108 1.00 88.56 83 SER A C 1
ATOM 654 O O . SER A 1 83 ? 13.561 -4.602 -5.038 1.00 88.56 83 SER A O 1
ATOM 656 N N . ASN A 1 84 ? 11.739 -3.983 -6.222 1.00 89.12 84 ASN A N 1
ATOM 657 C CA . ASN A 1 84 ? 12.390 -3.633 -7.486 1.00 89.12 84 ASN A CA 1
ATOM 658 C C . ASN A 1 84 ? 11.407 -3.070 -8.540 1.00 89.12 84 ASN A C 1
ATOM 660 O O . ASN A 1 84 ? 11.759 -3.041 -9.722 1.00 89.12 84 ASN A O 1
ATOM 664 N N . ALA A 1 85 ? 10.207 -2.611 -8.154 1.00 90.06 85 ALA A N 1
ATOM 665 C CA . ALA A 1 85 ? 9.214 -2.095 -9.105 1.00 90.06 85 ALA A CA 1
ATOM 666 C C . ALA A 1 85 ? 9.660 -0.809 -9.829 1.00 90.06 85 ALA A C 1
ATOM 668 O O . ALA A 1 85 ? 9.111 -0.458 -10.875 1.00 90.06 85 ALA A O 1
ATOM 669 N N . ASP A 1 86 ? 10.689 -0.134 -9.314 1.00 90.94 86 ASP A N 1
ATOM 670 C CA . ASP A 1 86 ? 11.289 1.075 -9.890 1.00 90.94 86 ASP A CA 1
ATOM 671 C C . ASP A 1 86 ? 12.447 0.804 -10.867 1.00 90.94 86 ASP A C 1
ATOM 673 O O . ASP A 1 86 ? 12.949 1.733 -11.505 1.00 90.94 86 ASP A O 1
ATOM 677 N N . GLU A 1 87 ? 12.893 -0.450 -10.995 1.00 88.50 87 GLU A N 1
ATOM 678 C CA . GLU A 1 87 ? 14.024 -0.813 -11.859 1.00 88.50 87 GLU A CA 1
ATOM 679 C C . GLU A 1 87 ? 13.753 -0.492 -13.337 1.00 88.50 87 GLU A C 1
ATOM 681 O O . GLU A 1 87 ? 12.623 -0.256 -13.755 1.00 88.50 87 GLU A O 1
ATOM 686 N N . ALA A 1 88 ? 14.777 -0.464 -14.186 1.00 82.31 88 ALA A N 1
ATOM 687 C CA . ALA A 1 88 ? 14.573 -0.099 -15.589 1.00 82.31 88 ALA A CA 1
ATOM 688 C C . ALA A 1 88 ? 13.611 -1.065 -16.314 1.00 82.31 88 ALA A C 1
ATOM 690 O O . ALA A 1 88 ? 13.713 -2.279 -16.162 1.00 82.31 88 ALA A O 1
ATOM 691 N N . LEU A 1 89 ? 12.757 -0.541 -17.207 1.00 78.44 89 LEU A N 1
ATOM 692 C CA . LEU A 1 89 ? 11.891 -1.367 -18.074 1.00 78.44 89 LEU A CA 1
ATOM 693 C C . LEU A 1 89 ? 12.677 -2.431 -18.853 1.00 78.44 89 LEU A C 1
ATOM 695 O O . LEU A 1 89 ? 12.138 -3.468 -19.199 1.00 78.44 89 LEU A O 1
ATOM 699 N N . LEU A 1 90 ? 13.965 -2.200 -19.121 1.00 77.19 90 LEU A N 1
ATOM 700 C CA . LEU A 1 90 ? 14.795 -3.162 -19.839 1.00 77.19 90 LEU A CA 1
ATOM 701 C C . LEU A 1 90 ? 14.863 -4.523 -19.134 1.00 77.19 90 LEU A C 1
ATOM 703 O O . LEU A 1 90 ? 14.937 -5.539 -19.814 1.00 77.19 90 LEU A O 1
ATOM 707 N N . THR A 1 91 ? 14.826 -4.536 -17.798 1.00 76.81 91 THR A N 1
ATOM 708 C CA . THR A 1 91 ? 14.865 -5.751 -16.973 1.00 76.81 91 THR A CA 1
ATOM 709 C C . THR A 1 91 ? 13.471 -6.275 -16.623 1.00 76.81 91 THR A C 1
ATOM 711 O O . THR A 1 91 ? 13.357 -7.134 -15.759 1.00 76.81 91 THR A O 1
ATOM 714 N N . ASP A 1 92 ? 12.411 -5.751 -17.247 1.00 77.75 92 ASP A N 1
ATOM 715 C CA . ASP A 1 92 ? 11.026 -6.111 -16.939 1.00 77.75 92 ASP A CA 1
ATOM 716 C C . ASP A 1 92 ? 10.708 -7.576 -17.283 1.00 77.75 92 ASP A C 1
ATOM 718 O O . ASP A 1 92 ? 11.061 -8.093 -18.351 1.00 77.75 92 ASP A O 1
ATOM 722 N N . TYR A 1 93 ? 10.001 -8.240 -16.368 1.00 75.62 93 TYR A N 1
ATOM 723 C CA . TYR A 1 93 ? 9.580 -9.631 -16.487 1.00 75.62 93 TYR A CA 1
ATOM 724 C C . TYR A 1 93 ? 8.609 -9.889 -17.654 1.00 75.62 93 TYR A C 1
ATOM 726 O O . TYR A 1 93 ? 8.587 -11.002 -18.189 1.00 75.62 93 TYR A O 1
ATOM 734 N N . GLN A 1 94 ? 7.808 -8.897 -18.065 1.00 71.81 94 GLN A N 1
ATOM 735 C CA . GLN A 1 94 ? 6.846 -9.034 -19.168 1.00 71.81 94 GLN A CA 1
ATOM 736 C C . GLN A 1 94 ? 7.509 -8.872 -20.539 1.00 71.81 94 GLN A C 1
ATOM 738 O O . GLN A 1 94 ? 7.086 -9.481 -21.529 1.00 71.81 94 GLN A O 1
ATOM 743 N N . ASP A 1 95 ? 8.581 -8.085 -20.602 1.00 63.88 95 ASP A N 1
ATOM 744 C CA . ASP A 1 95 ? 9.067 -7.530 -21.859 1.00 63.88 95 ASP A CA 1
ATOM 745 C C . ASP A 1 95 ? 10.302 -8.236 -22.432 1.00 63.88 95 ASP A C 1
ATOM 747 O O . ASP A 1 95 ? 10.803 -7.825 -23.481 1.00 63.88 95 ASP A O 1
ATOM 751 N N . TYR A 1 96 ? 10.762 -9.352 -21.851 1.00 64.06 96 TYR A N 1
ATOM 752 C CA . TYR A 1 96 ? 11.870 -10.134 -22.427 1.00 64.06 96 TYR A CA 1
ATOM 753 C C . TYR A 1 96 ? 11.643 -10.456 -23.920 1.00 64.06 96 TYR A C 1
ATOM 755 O O . TYR A 1 96 ? 12.544 -10.315 -24.750 1.00 64.06 96 TYR A O 1
ATOM 763 N N . ASN A 1 97 ? 10.413 -10.828 -24.296 1.00 61.38 97 ASN A N 1
ATOM 764 C CA . ASN A 1 97 ? 10.054 -11.096 -25.694 1.00 61.38 97 ASN A CA 1
ATOM 765 C C . ASN A 1 97 ? 9.803 -9.818 -26.511 1.00 61.38 97 ASN A C 1
ATOM 767 O O . ASN A 1 97 ? 10.091 -9.799 -27.709 1.00 61.38 97 ASN A O 1
ATOM 771 N N . TYR A 1 98 ? 9.286 -8.761 -25.878 1.00 62.78 98 TYR A N 1
ATOM 772 C CA . TYR A 1 98 ? 9.025 -7.473 -26.520 1.00 62.78 98 TYR A CA 1
ATOM 773 C C . TYR A 1 98 ? 10.343 -6.788 -26.913 1.00 62.78 98 TYR A C 1
ATOM 775 O O . TYR A 1 98 ? 10.574 -6.530 -28.098 1.00 62.78 98 TYR A O 1
ATOM 783 N N . PHE A 1 99 ? 11.280 -6.626 -25.972 1.00 61.94 99 PHE A N 1
ATOM 784 C CA . PHE A 1 99 ? 12.585 -5.999 -26.210 1.00 61.94 99 PHE A CA 1
ATOM 785 C C . PHE A 1 99 ? 13.495 -6.799 -27.142 1.00 61.94 99 PHE A C 1
ATOM 787 O O . PHE A 1 99 ? 14.278 -6.203 -27.881 1.00 61.94 99 PHE A O 1
ATOM 794 N N . LYS A 1 100 ? 13.342 -8.128 -27.213 1.00 61.38 100 LYS A N 1
ATOM 795 C CA . LYS A 1 100 ? 14.026 -8.954 -28.222 1.00 61.38 100 LYS A CA 1
ATOM 796 C C . LYS A 1 100 ? 13.631 -8.591 -29.664 1.00 61.38 100 LYS A C 1
ATOM 798 O O . LYS A 1 100 ? 14.394 -8.873 -30.584 1.00 61.38 100 LYS A O 1
ATOM 803 N N . SER A 1 101 ? 12.457 -7.982 -29.871 1.00 58.25 101 SER A N 1
ATOM 804 C CA . SER A 1 101 ? 11.898 -7.676 -31.199 1.00 58.25 101 SER A CA 1
ATOM 805 C C . SER A 1 101 ? 12.020 -6.208 -31.639 1.00 58.25 101 SER A C 1
ATOM 807 O O . SER A 1 101 ? 11.880 -5.918 -32.827 1.00 58.25 101 SER A O 1
ATOM 809 N N . CYS A 1 102 ? 12.306 -5.277 -30.720 1.00 56.22 102 CYS A N 1
ATOM 810 C CA . CYS A 1 102 ? 12.206 -3.831 -30.968 1.00 56.22 102 CYS A CA 1
ATOM 811 C C . CYS A 1 102 ? 13.497 -3.132 -31.454 1.00 56.22 102 CYS A C 1
ATOM 813 O O . CYS A 1 102 ? 13.494 -1.906 -31.564 1.00 56.22 102 CYS A O 1
ATOM 815 N N . GLY A 1 103 ? 14.589 -3.844 -31.765 1.00 56.25 103 GLY A N 1
ATOM 816 C CA . GLY A 1 103 ? 15.874 -3.219 -32.125 1.00 56.25 103 GLY A CA 1
ATOM 817 C C . GLY A 1 103 ? 16.628 -3.887 -33.287 1.00 56.25 103 GLY A C 1
ATOM 818 O O . GLY A 1 103 ? 16.548 -5.106 -33.458 1.00 56.25 103 GLY A O 1
ATOM 819 N N . PRO A 1 104 ? 17.382 -3.120 -34.102 1.00 50.53 104 PRO A N 1
ATOM 820 C CA . PRO A 1 104 ? 18.201 -3.669 -35.172 1.00 50.53 104 PRO A CA 1
ATOM 821 C C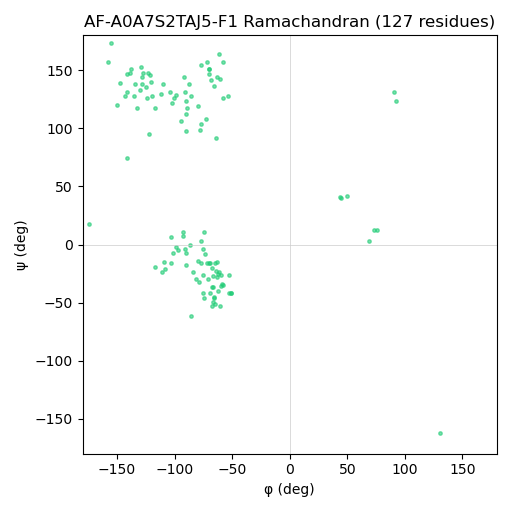 . PRO A 1 104 ? 19.492 -4.264 -34.599 1.00 50.53 104 PRO A C 1
ATOM 823 O O . PRO A 1 104 ? 20.477 -3.565 -34.388 1.00 50.53 104 PRO A O 1
ATOM 826 N N . GLY A 1 105 ? 19.490 -5.583 -34.422 1.00 59.28 105 GLY A N 1
ATOM 827 C CA . GLY A 1 105 ? 20.696 -6.372 -34.198 1.00 59.28 105 GLY A CA 1
ATOM 828 C C . GLY A 1 105 ? 21.037 -6.565 -32.724 1.00 59.28 105 GLY A C 1
ATOM 829 O O . GLY A 1 105 ? 21.291 -5.607 -32.007 1.00 59.28 105 GLY A O 1
ATOM 830 N N . LYS A 1 106 ? 21.141 -7.848 -32.360 1.00 56.84 106 LYS A N 1
ATOM 831 C CA . LYS A 1 106 ? 21.529 -8.431 -31.066 1.00 56.84 106 LYS A CA 1
ATOM 832 C C . LYS A 1 106 ? 20.369 -8.688 -30.089 1.00 56.84 106 LYS A C 1
ATOM 834 O O . LYS A 1 106 ? 19.524 -7.815 -29.906 1.00 56.84 106 LYS A O 1
ATOM 839 N N . PRO A 1 107 ? 20.286 -9.897 -29.502 1.00 68.88 107 PRO A N 1
ATOM 840 C CA . PRO A 1 107 ? 19.281 -10.195 -28.496 1.00 68.88 107 PRO A CA 1
ATOM 841 C C . PRO A 1 107 ? 19.581 -9.441 -27.190 1.00 68.88 107 PRO A C 1
ATOM 843 O O . PRO A 1 107 ? 20.718 -9.068 -26.901 1.00 68.88 107 PRO A O 1
ATOM 846 N N . ILE A 1 108 ? 18.521 -9.136 -26.438 1.00 70.50 108 ILE A N 1
ATOM 847 C CA . ILE A 1 108 ? 18.585 -8.261 -25.258 1.00 70.50 108 ILE A CA 1
ATOM 848 C C . ILE A 1 108 ? 19.459 -8.833 -24.123 1.00 70.50 108 ILE A C 1
ATOM 850 O O . ILE A 1 108 ? 20.009 -8.086 -23.318 1.00 70.50 108 ILE A O 1
ATOM 854 N N . ASP A 1 109 ? 19.650 -10.150 -24.120 1.00 73.38 109 ASP A N 1
ATOM 855 C CA . ASP A 1 109 ? 20.537 -10.900 -23.224 1.00 73.38 109 ASP A CA 1
ATOM 856 C C . ASP A 1 109 ? 22.030 -10.548 -23.376 1.00 73.38 109 ASP A C 1
ATOM 858 O O . ASP A 1 109 ? 22.816 -10.845 -22.480 1.00 73.38 109 ASP A O 1
ATOM 862 N N . GLU A 1 110 ? 22.443 -9.869 -24.453 1.00 76.44 110 GLU A N 1
ATOM 863 C CA . GLU A 1 110 ? 23.797 -9.304 -24.560 1.00 76.44 110 GLU A CA 1
ATOM 864 C C . GLU A 1 110 ? 23.983 -8.007 -23.749 1.00 76.44 110 GLU A C 1
ATOM 866 O O . GLU A 1 110 ? 25.121 -7.596 -23.512 1.00 76.44 110 GLU A O 1
ATOM 871 N N . TYR A 1 111 ? 22.894 -7.355 -23.327 1.00 74.56 111 TYR A N 1
ATOM 872 C CA . TYR A 1 111 ? 22.922 -6.063 -22.628 1.00 74.56 111 TYR A CA 1
ATOM 873 C C . TYR A 1 111 ? 22.496 -6.146 -21.161 1.00 74.56 111 TYR A C 1
ATOM 875 O O . TYR A 1 111 ? 22.885 -5.284 -20.373 1.00 74.56 111 TYR A O 1
ATOM 883 N N . ILE A 1 112 ? 21.711 -7.159 -20.789 1.00 76.25 112 ILE A N 1
ATOM 884 C CA . ILE A 1 112 ? 21.211 -7.361 -19.426 1.00 76.25 112 ILE A CA 1
ATOM 885 C C . ILE A 1 112 ? 21.287 -8.828 -19.010 1.00 76.25 112 ILE A C 1
ATOM 887 O O . ILE A 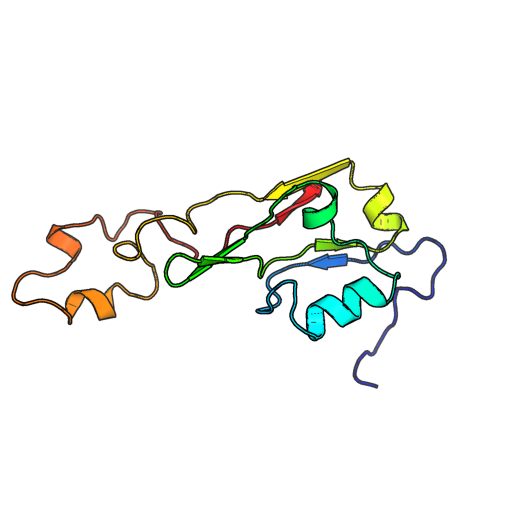1 112 ? 21.158 -9.734 -19.832 1.00 76.25 112 ILE A O 1
ATOM 891 N N . ASP A 1 113 ? 21.446 -9.062 -17.708 1.00 77.31 113 ASP A N 1
ATOM 892 C CA . ASP A 1 113 ? 21.305 -10.398 -17.137 1.00 77.31 113 ASP A CA 1
ATOM 893 C C . ASP A 1 113 ? 19.819 -10.759 -17.025 1.00 77.31 113 ASP A C 1
ATOM 895 O O . ASP A 1 113 ? 19.111 -10.306 -16.130 1.00 77.31 113 ASP A O 1
ATOM 899 N N . VAL A 1 114 ? 19.355 -11.602 -17.943 1.00 73.12 114 VAL A N 1
ATOM 900 C CA . VAL A 1 114 ? 17.958 -12.064 -18.031 1.00 73.12 114 VAL A CA 1
ATOM 901 C C . VAL A 1 114 ? 17.602 -13.106 -16.967 1.00 73.12 114 VAL A C 1
ATOM 903 O O . VAL A 1 114 ? 16.459 -13.544 -16.886 1.00 73.12 114 VAL A O 1
ATOM 906 N N . THR A 1 115 ? 18.583 -13.526 -16.164 1.00 77.25 115 THR A N 1
ATOM 907 C CA . THR A 1 115 ? 18.385 -14.361 -14.972 1.00 77.25 115 THR A CA 1
ATOM 908 C C . THR A 1 115 ? 18.377 -13.544 -13.682 1.00 77.25 115 THR A C 1
ATOM 910 O O . THR A 1 115 ? 18.161 -14.095 -12.601 1.00 77.25 115 THR A O 1
ATOM 913 N N . SER A 1 116 ? 18.596 -12.233 -13.792 1.00 78.56 116 SER A N 1
ATOM 914 C CA . SER A 1 116 ? 18.597 -11.327 -12.658 1.00 78.56 116 SER A CA 1
ATOM 915 C C . SER A 1 116 ? 17.224 -11.263 -11.979 1.00 78.56 116 SER A C 1
ATOM 917 O O . SER A 1 116 ? 16.199 -11.279 -12.660 1.00 78.56 116 SER A O 1
ATOM 919 N N . PRO A 1 117 ? 17.175 -11.128 -10.641 1.00 80.75 117 PRO A N 1
ATOM 920 C CA . PRO A 1 117 ? 15.929 -10.909 -9.921 1.00 80.75 117 PRO A CA 1
ATOM 921 C C . PRO A 1 117 ? 15.408 -9.466 -10.022 1.00 80.75 117 PRO A C 1
ATOM 923 O O . PRO A 1 117 ? 14.439 -9.160 -9.335 1.00 80.75 117 PRO A O 1
ATOM 926 N N . PHE A 1 118 ? 16.046 -8.562 -10.777 1.00 82.75 118 PHE A N 1
ATOM 927 C CA . PHE A 1 118 ? 15.592 -7.169 -10.914 1.00 82.75 118 PHE A CA 1
ATOM 928 C C . PHE A 1 118 ? 14.298 -7.062 -11.723 1.00 82.75 118 PHE A C 1
ATOM 930 O O . PHE A 1 118 ? 14.072 -7.845 -12.638 1.00 82.75 118 PHE A O 1
ATOM 937 N N . ARG A 1 119 ? 13.458 -6.084 -11.354 1.00 84.44 119 ARG A N 1
ATOM 938 C CA . ARG A 1 119 ? 12.102 -5.859 -11.883 1.00 84.44 119 ARG A CA 1
ATOM 939 C C . ARG A 1 119 ? 11.278 -7.148 -12.034 1.00 84.44 119 ARG A C 1
ATOM 941 O O . ARG A 1 119 ? 10.570 -7.345 -13.018 1.00 84.44 119 ARG A O 1
ATOM 948 N N . SER A 1 120 ? 11.387 -8.039 -11.047 1.00 86.06 120 SER A N 1
ATOM 949 C CA . SER A 1 120 ? 10.647 -9.309 -10.996 1.00 86.06 120 SER A CA 1
ATOM 950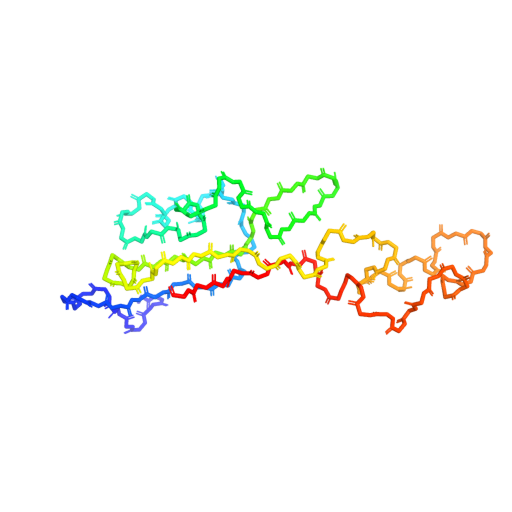 C C . SER A 1 120 ? 9.163 -9.137 -10.652 1.00 86.06 120 SER A C 1
ATOM 952 O O . SER A 1 120 ? 8.397 -10.096 -10.735 1.00 86.06 120 SER A O 1
ATOM 954 N N . SER A 1 121 ? 8.776 -7.918 -10.280 1.00 88.94 121 SER A N 1
ATOM 955 C CA . SER A 1 121 ? 7.417 -7.432 -10.097 1.00 88.94 121 SER A CA 1
ATOM 956 C C . SER A 1 121 ? 7.362 -5.995 -10.619 1.00 88.94 121 SER A C 1
ATOM 958 O O . SER A 1 121 ? 8.333 -5.249 -10.506 1.00 88.94 121 SER A O 1
ATOM 960 N N . ASP A 1 122 ? 6.230 -5.592 -11.180 1.00 89.81 122 ASP A N 1
ATOM 961 C CA . ASP A 1 122 ? 5.906 -4.190 -11.455 1.00 89.81 122 ASP A CA 1
ATOM 962 C C . ASP A 1 122 ? 5.255 -3.503 -10.246 1.00 89.81 122 ASP A C 1
ATOM 964 O O . ASP A 1 122 ? 4.972 -2.309 -10.306 1.00 89.81 122 ASP A O 1
ATOM 968 N N . HIS A 1 123 ? 5.061 -4.246 -9.152 1.00 94.62 123 HIS A N 1
ATOM 969 C CA . HIS A 1 123 ? 4.459 -3.786 -7.907 1.00 94.62 123 HIS A CA 1
ATOM 970 C C . HIS A 1 123 ? 5.391 -3.933 -6.696 1.00 94.62 123 HIS A C 1
ATOM 972 O O . HIS A 1 123 ? 6.024 -4.979 -6.524 1.00 94.62 123 HIS A O 1
ATOM 978 N N . ASP A 1 124 ? 5.382 -2.933 -5.814 1.00 94.75 124 ASP A N 1
ATOM 979 C CA . ASP A 1 124 ? 6.014 -2.959 -4.493 1.00 94.75 124 ASP A CA 1
ATOM 980 C C . ASP A 1 124 ? 4.972 -3.196 -3.377 1.00 94.75 124 ASP A C 1
ATOM 982 O O . ASP A 1 124 ? 4.014 -2.431 -3.232 1.00 94.75 124 ASP A O 1
ATOM 986 N N . PRO A 1 125 ? 5.110 -4.262 -2.565 1.00 94.12 125 PRO A N 1
ATOM 987 C CA . PRO A 1 125 ? 4.071 -4.657 -1.621 1.00 94.12 125 PRO A CA 1
ATOM 988 C C . PRO A 1 125 ? 4.013 -3.781 -0.363 1.00 94.12 125 PRO A C 1
ATOM 990 O O . PRO A 1 125 ? 5.015 -3.261 0.131 1.00 94.12 125 PRO A O 1
ATOM 993 N N . ILE A 1 126 ? 2.823 -3.730 0.240 1.00 95.69 126 ILE A N 1
ATOM 994 C CA . ILE A 1 126 ? 2.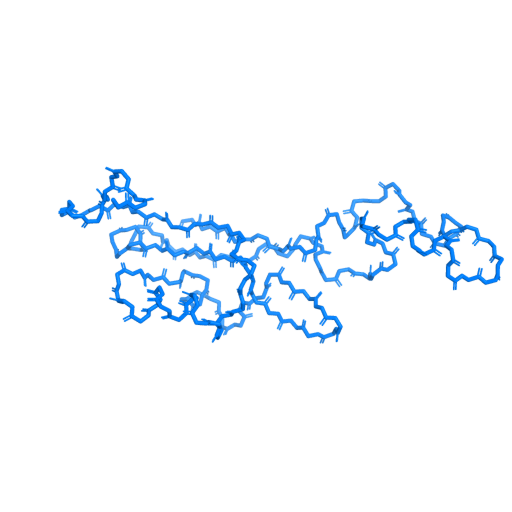589 -3.108 1.548 1.00 95.69 126 ILE A CA 1
ATOM 995 C C . ILE A 1 126 ? 2.745 -4.137 2.675 1.00 95.69 126 ILE A C 1
ATOM 997 O O . ILE A 1 126 ? 2.138 -5.209 2.654 1.00 95.69 126 ILE A O 1
ATOM 1001 N N . VAL A 1 127 ? 3.509 -3.780 3.708 1.00 94.69 127 VAL A N 1
ATOM 1002 C CA . VAL A 1 127 ? 3.779 -4.603 4.894 1.00 94.69 127 VAL A CA 1
ATOM 1003 C C . VAL A 1 127 ? 3.398 -3.827 6.153 1.00 94.69 127 VAL A C 1
ATOM 1005 O O . VAL A 1 127 ? 3.731 -2.656 6.285 1.00 94.69 127 VAL A O 1
ATOM 1008 N N . THR A 1 128 ? 2.718 -4.462 7.108 1.00 94.75 128 THR A N 1
ATOM 1009 C CA . THR A 1 128 ? 2.337 -3.832 8.387 1.00 94.75 128 THR A CA 1
ATOM 1010 C C . THR A 1 128 ? 2.792 -4.681 9.573 1.00 94.75 128 THR A C 1
ATOM 1012 O O . THR A 1 128 ? 2.825 -5.910 9.469 1.00 94.75 128 THR A O 1
ATOM 1015 N N . VAL A 1 129 ? 3.141 -4.027 10.685 1.00 93.12 129 VAL A N 1
ATOM 1016 C CA . VAL A 1 129 ? 3.605 -4.646 11.943 1.00 93.12 129 VAL A CA 1
ATOM 1017 C C . VAL A 1 129 ? 2.777 -4.221 13.141 1.00 93.12 129 VAL A C 1
ATOM 1019 O O . VAL A 1 129 ? 2.413 -3.024 13.236 1.00 93.12 129 VAL A O 1
#

InterPro domains:
  IPR036691 Endonuclease/exonuclease/phosphatase superfamily [G3DSA:3.60.10.10] (1-128)
  IPR036691 Endonuclease/exonuclease/phosphatase superfamily [SSF56219] (11-128)

Sequence (129 aa):
AWVEKTFLDKPGAKVAMLGDFNSHSKDRSVQHIVQSGLFTNLAERDIATPHSYVFQGKSSTLDYFFASKALSNSCSHTYEWSSNADEALLTDYQDYNYFKSCGPGKPIDEYIDVTSPFRSSDHDPIVTV